Protein AF-A0A0X3VR60-F1 (afdb_monomer_lite)

pLDDT: mean 88.47, std 14.38, range [36.41, 97.81]

Structure (mmCIF, N/CA/C/O backbone):
data_AF-A0A0X3VR60-F1
#
_entry.id   AF-A0A0X3VR60-F1
#
loop_
_atom_site.group_PDB
_atom_site.id
_atom_site.type_symbol
_atom_site.label_atom_id
_atom_site.label_alt_id
_atom_site.label_comp_id
_atom_site.label_asym_id
_atom_site.label_entity_id
_atom_site.label_seq_id
_atom_site.pdbx_PDB_ins_code
_atom_site.Cartn_x
_atom_site.Cartn_y
_atom_site.Cartn_z
_atom_site.occupancy
_atom_site.B_iso_or_equiv
_atom_site.auth_seq_id
_atom_site.auth_comp_id
_atom_site.auth_asym_id
_atom_site.auth_atom_id
_atom_site.pdbx_PDB_model_num
ATOM 1 N N . MET A 1 1 ? -3.369 -0.367 -30.766 1.00 36.41 1 MET A N 1
ATOM 2 C CA . MET A 1 1 ? -4.429 -0.061 -29.779 1.00 36.41 1 MET A CA 1
ATOM 3 C C . MET A 1 1 ? -4.403 -1.131 -28.698 1.00 36.41 1 MET A C 1
ATOM 5 O O . MET A 1 1 ? -4.996 -2.189 -28.862 1.00 36.41 1 MET A O 1
ATOM 9 N N . THR A 1 2 ? -3.626 -0.911 -27.643 1.00 45.38 2 THR A N 1
ATOM 10 C CA . THR A 1 2 ? -3.446 -1.881 -26.557 1.00 45.38 2 THR A CA 1
ATOM 11 C C . THR A 1 2 ? -4.707 -1.871 -25.699 1.00 45.38 2 THR A C 1
ATOM 13 O O . THR A 1 2 ? -5.037 -0.845 -25.107 1.00 45.38 2 THR A O 1
ATOM 16 N N . ARG A 1 3 ? -5.463 -2.976 -25.685 1.00 45.50 3 ARG A N 1
ATOM 17 C CA . ARG A 1 3 ? -6.620 -3.129 -24.794 1.00 45.50 3 ARG A CA 1
ATOM 18 C C . ARG A 1 3 ? -6.117 -2.981 -23.357 1.00 45.50 3 ARG A C 1
ATOM 20 O O . ARG A 1 3 ? -5.357 -3.828 -22.901 1.00 45.50 3 ARG A O 1
ATOM 27 N N . LYS A 1 4 ? -6.522 -1.912 -22.662 1.00 49.97 4 LYS A N 1
ATOM 28 C CA . LYS A 1 4 ? -6.392 -1.839 -21.202 1.00 49.97 4 LYS A CA 1
ATOM 29 C C . LYS A 1 4 ? -7.087 -3.082 -20.647 1.00 49.97 4 LYS A C 1
ATOM 31 O O . LYS A 1 4 ? -8.243 -3.333 -20.988 1.00 49.97 4 LYS A O 1
ATOM 36 N N . SER A 1 5 ? -6.364 -3.902 -19.892 1.00 55.78 5 SER A N 1
ATOM 37 C CA . SER A 1 5 ? -6.931 -5.085 -19.247 1.00 55.78 5 SER A CA 1
ATOM 38 C C . SER A 1 5 ? -8.104 -4.653 -18.357 1.00 55.78 5 SER A C 1
ATOM 40 O O . SER A 1 5 ? -8.097 -3.555 -17.800 1.00 55.78 5 SER A O 1
ATOM 42 N N . ALA A 1 6 ? -9.140 -5.487 -18.228 1.00 49.53 6 ALA A N 1
ATOM 43 C CA . ALA A 1 6 ? -10.310 -5.169 -17.403 1.00 49.53 6 ALA A CA 1
ATOM 44 C C . ALA A 1 6 ? -9.923 -4.812 -15.948 1.00 49.53 6 ALA A C 1
ATOM 46 O O . ALA A 1 6 ? -10.569 -3.974 -15.329 1.00 49.53 6 ALA A O 1
ATOM 47 N N . ALA A 1 7 ? -8.805 -5.351 -15.446 1.00 44.44 7 ALA A N 1
ATOM 48 C CA . ALA A 1 7 ? -8.210 -4.985 -14.161 1.00 44.44 7 ALA A CA 1
ATOM 49 C C . ALA A 1 7 ? -7.749 -3.512 -14.100 1.00 44.44 7 ALA A C 1
ATOM 51 O O . ALA A 1 7 ? -8.021 -2.821 -13.122 1.00 44.44 7 ALA A O 1
ATOM 52 N N . ALA A 1 8 ? -7.127 -2.985 -15.160 1.00 48.94 8 ALA A N 1
ATOM 53 C CA . ALA A 1 8 ? -6.729 -1.576 -15.228 1.00 48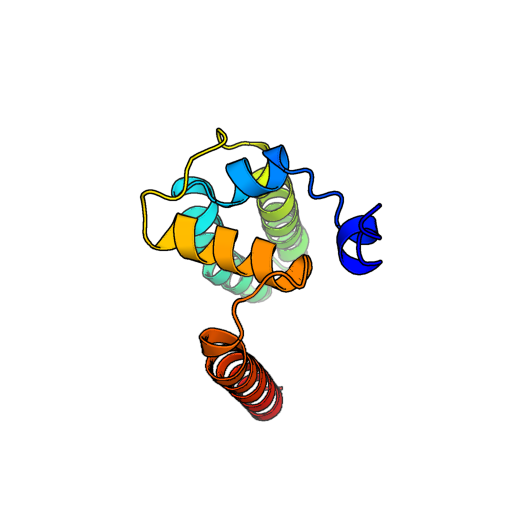.94 8 ALA A CA 1
ATOM 54 C C . ALA A 1 8 ? -7.941 -0.627 -15.297 1.00 48.94 8 ALA A C 1
ATOM 56 O O . ALA A 1 8 ? -7.882 0.497 -14.799 1.00 48.94 8 ALA A O 1
ATOM 57 N N . ALA A 1 9 ? -9.050 -1.083 -15.892 1.00 48.59 9 ALA A N 1
ATOM 58 C CA . ALA A 1 9 ? -10.293 -0.316 -15.972 1.00 48.59 9 ALA A CA 1
ATOM 59 C C . ALA A 1 9 ? -11.032 -0.229 -14.623 1.00 48.59 9 ALA A C 1
ATOM 61 O O . ALA A 1 9 ? -11.639 0.799 -14.339 1.00 48.59 9 ALA A O 1
ATOM 62 N N . VAL A 1 10 ? -10.943 -1.262 -13.777 1.00 47.16 10 VAL A N 1
ATOM 63 C CA . VAL A 1 10 ? -11.574 -1.278 -12.442 1.00 47.16 10 VAL A CA 1
ATOM 64 C C . VAL A 1 10 ? -10.784 -0.451 -11.412 1.00 47.16 10 VAL A C 1
ATOM 66 O O . VAL A 1 10 ? -11.381 0.093 -10.488 1.00 47.16 10 VAL A O 1
ATOM 69 N N . HIS A 1 11 ? -9.466 -0.284 -11.585 1.00 52.06 11 HIS A N 1
ATOM 70 C CA . HIS A 1 11 ? -8.604 0.404 -10.609 1.00 52.06 11 HIS A CA 1
ATOM 71 C C . HIS A 1 11 ? -8.280 1.875 -10.906 1.00 52.06 11 HIS A C 1
ATOM 73 O O . HIS A 1 11 ? -7.611 2.510 -10.093 1.00 52.06 11 HIS A O 1
ATOM 79 N N . GLY A 1 12 ? -8.719 2.442 -12.036 1.00 55.03 12 GLY A N 1
ATOM 80 C CA . GLY A 1 12 ? -8.552 3.879 -12.313 1.00 55.03 12 GLY A CA 1
ATOM 81 C C . GLY A 1 12 ? -7.099 4.384 -12.301 1.00 55.03 12 GLY A C 1
ATOM 82 O O . GLY A 1 12 ? -6.872 5.588 -12.188 1.00 55.03 12 GLY A O 1
ATOM 83 N N . MET A 1 13 ? -6.104 3.497 -12.403 1.00 69.50 13 MET A N 1
ATOM 84 C CA . MET A 1 13 ? -4.699 3.891 -12.349 1.00 69.50 13 MET A CA 1
ATOM 85 C C . MET A 1 13 ? -4.270 4.478 -13.691 1.00 69.50 13 MET A C 1
ATOM 87 O O . MET A 1 13 ? -3.995 3.765 -14.657 1.00 69.50 13 MET A O 1
ATOM 91 N N . SER A 1 14 ? -4.232 5.806 -13.747 1.00 81.06 14 SER A N 1
ATOM 92 C CA . SER A 1 14 ? -3.518 6.529 -14.796 1.00 81.06 14 SER A CA 1
ATOM 93 C C . SER A 1 14 ? -2.004 6.331 -14.649 1.00 81.06 14 SER A C 1
ATOM 95 O O . SER A 1 14 ? -1.526 5.956 -13.576 1.00 81.06 14 SER A O 1
ATOM 97 N N . ASP A 1 15 ? -1.235 6.640 -15.696 1.00 82.44 15 ASP A N 1
ATOM 98 C CA . ASP A 1 15 ? 0.231 6.638 -15.606 1.00 82.44 15 ASP A CA 1
ATOM 99 C C . ASP A 1 15 ? 0.717 7.561 -14.481 1.00 82.44 15 ASP A C 1
ATOM 101 O O . ASP A 1 15 ? 1.648 7.228 -13.755 1.00 82.44 15 ASP A O 1
ATOM 105 N N . GLU A 1 16 ? 0.047 8.695 -14.262 1.00 86.69 16 GLU A N 1
ATOM 106 C CA . GLU A 1 16 ? 0.370 9.594 -13.155 1.00 86.69 16 GLU A CA 1
ATOM 107 C C . GLU A 1 16 ? 0.077 8.955 -11.789 1.00 86.69 16 GLU A C 1
ATOM 109 O O . GLU A 1 16 ? 0.883 9.074 -10.867 1.00 86.69 16 GLU A O 1
ATOM 114 N N . THR A 1 17 ? -1.033 8.224 -11.659 1.00 87.94 17 THR A N 1
ATOM 115 C CA . THR A 1 17 ? -1.378 7.492 -10.431 1.00 87.94 17 THR A CA 1
ATOM 116 C C . THR A 1 17 ? -0.308 6.452 -10.100 1.00 87.94 17 THR A C 1
ATOM 118 O O . THR A 1 17 ? 0.134 6.388 -8.954 1.00 87.94 17 THR A O 1
ATOM 121 N N . TRP A 1 18 ? 0.184 5.703 -11.093 1.00 90.69 18 TRP A N 1
ATOM 122 C CA . TRP A 1 18 ? 1.306 4.771 -10.917 1.00 90.69 18 TRP A CA 1
ATOM 123 C C . TRP A 1 18 ? 2.576 5.475 -10.437 1.00 90.69 18 TRP A C 1
ATOM 125 O O . TRP A 1 18 ? 3.224 5.021 -9.491 1.00 90.69 18 TRP A O 1
ATOM 135 N N . LYS A 1 19 ? 2.896 6.639 -11.013 1.00 93.00 19 LYS A N 1
ATOM 136 C CA . LYS A 1 19 ? 4.047 7.444 -10.579 1.00 93.00 19 LYS A CA 1
ATOM 137 C C . LYS A 1 19 ? 3.932 7.909 -9.129 1.00 93.00 19 LYS A C 1
ATOM 139 O O . LYS A 1 19 ? 4.940 7.959 -8.426 1.00 93.00 19 LYS A O 1
ATOM 144 N N . ARG A 1 20 ? 2.731 8.281 -8.677 1.00 92.56 20 ARG A N 1
ATOM 145 C CA . ARG A 1 20 ? 2.475 8.690 -7.283 1.00 92.56 20 ARG A CA 1
ATOM 146 C C . ARG A 1 20 ? 2.524 7.493 -6.339 1.00 92.56 20 ARG A C 1
ATOM 148 O O . ARG A 1 20 ? 3.125 7.581 -5.271 1.00 92.56 20 ARG A O 1
ATOM 155 N N . HIS A 1 21 ? 1.979 6.362 -6.776 1.00 92.38 21 HIS A N 1
ATOM 156 C CA . HIS A 1 21 ? 2.029 5.087 -6.068 1.00 92.38 21 HIS A CA 1
ATOM 157 C C . HIS A 1 21 ? 3.466 4.594 -5.836 1.00 92.38 21 HIS A C 1
ATOM 159 O O . HIS A 1 21 ? 3.773 4.042 -4.778 1.00 92.38 21 HIS A O 1
ATOM 165 N N . ALA A 1 22 ? 4.361 4.849 -6.795 1.00 94.75 22 ALA A N 1
ATOM 166 C CA . ALA A 1 22 ? 5.780 4.510 -6.723 1.00 94.75 22 ALA A CA 1
ATOM 167 C C . ALA A 1 22 ? 6.599 5.411 -5.778 1.00 94.75 22 ALA A C 1
ATOM 169 O O . ALA A 1 22 ? 7.783 5.149 -5.554 1.00 94.75 22 ALA A O 1
ATOM 170 N N . ASN A 1 23 ? 6.008 6.475 -5.222 1.00 95.31 23 ASN A N 1
ATOM 171 C CA . ASN A 1 23 ? 6.711 7.363 -4.304 1.00 95.31 23 ASN A CA 1
ATOM 172 C C . ASN A 1 23 ? 7.162 6.589 -3.046 1.00 95.31 23 ASN A C 1
ATOM 174 O O . ASN A 1 23 ? 6.323 5.953 -2.407 1.00 95.31 23 ASN A O 1
ATOM 178 N N . PRO A 1 24 ? 8.441 6.660 -2.624 1.00 93.56 24 PRO A N 1
ATOM 179 C CA . PRO A 1 24 ? 8.911 5.940 -1.439 1.00 93.56 24 PRO A CA 1
ATOM 180 C C . PRO A 1 24 ? 8.097 6.235 -0.175 1.00 93.56 24 PRO A C 1
ATOM 182 O O . PRO A 1 24 ? 7.831 5.327 0.607 1.00 93.56 24 PRO A O 1
ATOM 185 N N . TRP A 1 25 ? 7.639 7.478 0.007 1.00 94.19 25 TRP A N 1
ATOM 186 C CA . TRP A 1 25 ? 6.765 7.826 1.127 1.00 94.19 25 TRP A CA 1
ATOM 187 C C . TRP A 1 25 ? 5.389 7.174 1.017 1.00 94.19 25 TRP A C 1
ATOM 189 O O . TRP A 1 25 ? 4.876 6.702 2.031 1.00 94.19 25 TRP A O 1
ATOM 199 N N . SER A 1 26 ? 4.821 7.078 -0.191 1.00 94.81 26 SER A N 1
ATOM 200 C CA . SER A 1 26 ? 3.595 6.302 -0.428 1.00 94.81 26 SER A CA 1
ATOM 201 C C . SER A 1 26 ? 3.800 4.851 -0.007 1.00 94.81 26 SER A C 1
ATOM 203 O O . SER A 1 26 ? 3.022 4.318 0.779 1.00 94.81 26 SER A O 1
ATOM 205 N N . VAL A 1 27 ? 4.881 4.222 -0.468 1.00 94.31 27 VAL A N 1
ATOM 206 C CA . VAL A 1 27 ? 5.195 2.820 -0.162 1.00 94.31 27 VAL A CA 1
ATOM 207 C C . VAL A 1 27 ? 5.325 2.593 1.348 1.00 94.31 27 VAL A C 1
ATOM 209 O O . VAL A 1 27 ? 4.614 1.760 1.909 1.00 94.31 27 VAL A O 1
ATOM 212 N N . TRP A 1 28 ? 6.175 3.359 2.034 1.00 94.38 28 TRP A N 1
ATOM 213 C CA . TRP A 1 28 ? 6.430 3.152 3.464 1.00 94.38 28 TRP A CA 1
ATOM 214 C C . TRP A 1 28 ? 5.214 3.420 4.344 1.00 94.38 28 TRP A C 1
ATOM 216 O O . TRP A 1 28 ? 4.983 2.707 5.317 1.00 94.38 28 TRP A O 1
ATOM 226 N N . THR A 1 29 ? 4.396 4.409 3.996 1.00 96.06 29 THR A N 1
ATOM 227 C CA . THR A 1 29 ? 3.189 4.707 4.773 1.00 96.06 29 THR A CA 1
ATOM 228 C C . THR A 1 29 ? 2.031 3.749 4.483 1.00 96.06 29 THR A C 1
ATOM 230 O O . THR A 1 29 ? 1.137 3.626 5.320 1.00 96.06 29 THR A O 1
ATOM 233 N N . ARG A 1 30 ? 2.051 3.027 3.352 1.00 94.69 30 ARG A N 1
ATOM 234 C CA . ARG A 1 30 ? 1.194 1.849 3.126 1.00 94.69 30 ARG A CA 1
ATOM 235 C C . ARG A 1 30 ? 1.674 0.649 3.931 1.00 94.69 30 ARG A C 1
ATOM 237 O O . ARG A 1 30 ? 0.849 -0.017 4.543 1.00 94.69 30 ARG A O 1
ATOM 244 N N . PHE A 1 31 ? 2.985 0.414 4.013 1.00 95.00 31 PHE A N 1
ATOM 245 C CA . PHE A 1 31 ? 3.523 -0.613 4.912 1.00 95.00 31 PHE A CA 1
ATOM 246 C C . PHE A 1 31 ? 3.167 -0.332 6.372 1.00 95.00 31 PHE A C 1
ATOM 248 O O . PHE A 1 31 ? 2.726 -1.239 7.067 1.00 95.00 31 PHE A O 1
ATOM 255 N N . ALA A 1 32 ? 3.261 0.923 6.819 1.00 96.62 32 ALA A N 1
ATOM 256 C CA . ALA A 1 32 ? 2.833 1.327 8.159 1.00 96.62 32 ALA A CA 1
ATOM 257 C C . ALA A 1 32 ? 1.320 1.148 8.400 1.00 96.62 32 ALA A C 1
ATOM 259 O O . ALA A 1 32 ? 0.893 1.017 9.546 1.00 96.62 32 ALA A O 1
ATOM 260 N N . ALA A 1 33 ? 0.504 1.103 7.341 1.00 97.12 33 ALA A N 1
ATOM 261 C CA . ALA A 1 33 ? -0.927 0.849 7.461 1.00 97.12 33 ALA A CA 1
ATOM 262 C C . ALA A 1 33 ? -1.241 -0.601 7.873 1.00 97.12 33 ALA A C 1
ATOM 264 O O . ALA A 1 33 ? -2.311 -0.833 8.426 1.00 97.12 33 ALA A O 1
ATOM 265 N N . ILE A 1 34 ? -0.323 -1.554 7.657 1.00 95.81 34 ILE A N 1
ATOM 266 C CA . ILE A 1 34 ? -0.486 -2.958 8.071 1.00 95.81 34 ILE A CA 1
ATOM 267 C C . ILE A 1 34 ? -0.571 -3.070 9.604 1.00 95.81 34 IL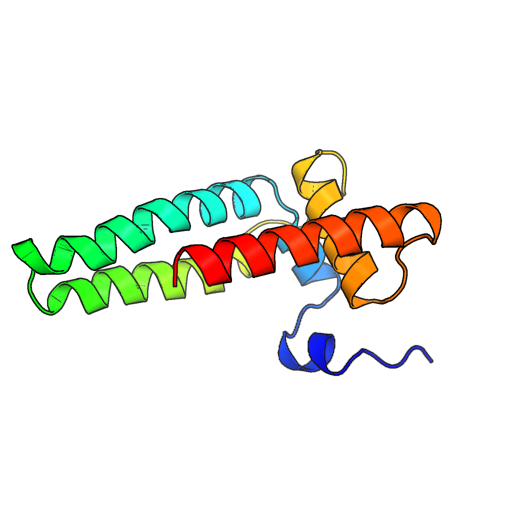E A C 1
ATOM 269 O O . ILE A 1 34 ? -1.637 -3.441 10.099 1.00 95.81 34 ILE A O 1
ATOM 273 N N . PRO A 1 35 ? 0.454 -2.670 10.390 1.00 97.00 35 PRO A N 1
ATOM 274 C CA . PRO A 1 35 ? 0.344 -2.705 11.846 1.00 97.00 35 PRO A CA 1
ATOM 275 C C . PRO A 1 35 ? -0.742 -1.750 12.363 1.00 97.00 35 PRO A C 1
ATOM 277 O O . PRO A 1 35 ? -1.373 -2.034 13.376 1.00 97.00 35 PRO A O 1
ATOM 280 N N . ALA A 1 36 ? -1.024 -0.639 11.669 1.00 97.38 36 ALA A N 1
ATOM 281 C CA . ALA A 1 36 ? -2.136 0.238 12.041 1.00 97.38 36 ALA A CA 1
ATOM 282 C C . ALA A 1 36 ? -3.504 -0.456 11.905 1.00 97.38 36 ALA A C 1
ATOM 284 O O . ALA A 1 36 ? -4.370 -0.264 12.757 1.00 97.38 36 ALA A O 1
ATOM 285 N N . PHE A 1 37 ? -3.698 -1.276 10.868 1.00 97.38 37 PHE A N 1
ATOM 286 C CA . PHE A 1 37 ? -4.906 -2.079 10.687 1.00 97.38 37 PHE A CA 1
ATOM 287 C C . PHE A 1 37 ? -5.042 -3.130 11.791 1.00 97.38 37 PHE A C 1
ATOM 289 O O . PHE A 1 37 ? -6.102 -3.232 12.406 1.00 97.38 37 PHE A O 1
ATOM 296 N N . GLU A 1 38 ? -3.967 -3.861 12.092 1.00 96.31 38 GLU A N 1
ATOM 297 C CA . GLU A 1 38 ? -3.942 -4.849 13.179 1.00 96.31 38 GLU A CA 1
ATOM 298 C C . GLU A 1 38 ? -4.295 -4.211 14.530 1.00 96.31 38 GLU A C 1
ATOM 300 O O . GLU A 1 38 ? -5.168 -4.707 15.248 1.00 96.31 38 GLU A O 1
ATOM 305 N N . LEU A 1 39 ? -3.691 -3.060 14.843 1.00 97.31 39 LEU A N 1
ATOM 306 C CA . LEU A 1 39 ? -4.007 -2.285 16.043 1.00 97.31 39 LEU A CA 1
ATOM 307 C C . LEU A 1 39 ? -5.460 -1.803 16.050 1.00 97.31 39 LEU A C 1
ATOM 309 O O . LEU A 1 39 ? -6.114 -1.862 17.091 1.00 97.31 39 LEU A O 1
ATOM 313 N N . ALA A 1 40 ? -5.990 -1.356 14.910 1.00 96.56 40 ALA A N 1
ATOM 314 C CA . ALA A 1 40 ? -7.384 -0.941 14.801 1.00 96.56 40 ALA A CA 1
ATOM 315 C C . ALA A 1 40 ? -8.339 -2.111 15.083 1.00 96.56 40 ALA A C 1
ATOM 317 O O . ALA A 1 40 ? -9.280 -1.935 15.858 1.00 96.56 40 ALA A O 1
ATOM 318 N N . VAL A 1 41 ? -8.074 -3.310 14.555 1.00 96.38 41 VAL A N 1
ATOM 319 C CA . VAL A 1 41 ? -8.862 -4.516 14.867 1.00 96.38 41 VAL A CA 1
ATOM 320 C C . VAL A 1 41 ? -8.750 -4.878 16.351 1.00 96.38 41 VAL A C 1
ATOM 322 O O . VAL A 1 41 ? -9.774 -5.047 17.018 1.00 96.38 41 VAL A O 1
ATOM 325 N N . TRP A 1 42 ? -7.533 -4.947 16.898 1.00 97.06 42 TRP A N 1
ATOM 326 C CA . TRP A 1 42 ? -7.314 -5.300 18.306 1.00 97.06 42 TRP A CA 1
ATOM 327 C C . TRP A 1 42 ? -7.973 -4.285 19.250 1.00 97.06 42 TRP A C 1
ATOM 329 O O . TRP A 1 42 ? -8.585 -4.659 20.255 1.00 97.06 42 TRP A O 1
ATOM 339 N N . SER A 1 43 ? -7.986 -3.001 18.882 1.00 96.94 43 SER A N 1
ATOM 340 C CA . SER A 1 43 ? -8.585 -1.943 19.700 1.00 96.94 43 SER A CA 1
ATOM 341 C C . SER A 1 43 ? -10.062 -2.162 20.043 1.00 96.94 43 SER A C 1
ATOM 343 O O . SER A 1 43 ? -10.557 -1.557 20.994 1.00 96.94 43 SER A O 1
ATOM 345 N N . ARG A 1 44 ? -10.754 -3.089 19.361 1.00 96.88 44 ARG A N 1
ATOM 346 C CA . ARG A 1 44 ? -12.098 -3.567 19.719 1.00 96.88 44 ARG A CA 1
ATOM 347 C C . ARG A 1 44 ? -12.229 -3.994 21.185 1.00 96.88 44 ARG A C 1
ATOM 349 O O . ARG A 1 44 ? -13.328 -3.876 21.737 1.00 96.88 44 ARG A O 1
ATOM 356 N N . GLN A 1 45 ? -11.155 -4.489 21.804 1.00 96.62 45 GLN A N 1
ATOM 357 C CA . GLN A 1 45 ? -11.157 -4.905 23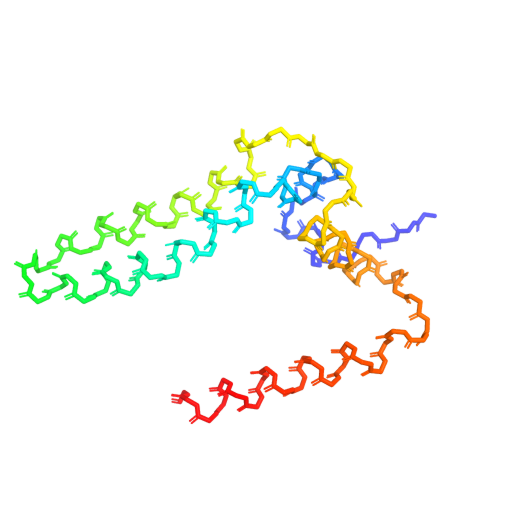.212 1.00 96.62 45 GLN A CA 1
ATOM 358 C C . GLN A 1 45 ? -11.246 -3.722 24.186 1.00 96.62 45 GLN A C 1
ATOM 360 O O . GLN A 1 45 ? -11.845 -3.862 25.248 1.00 96.62 45 GLN A O 1
ATOM 365 N N . TRP A 1 46 ? -10.706 -2.556 23.818 1.00 96.06 46 TRP A N 1
ATOM 366 C CA . TRP A 1 46 ? -10.695 -1.357 24.666 1.00 96.06 46 TRP A CA 1
ATOM 367 C C . TRP A 1 46 ? -11.783 -0.351 24.279 1.00 96.06 46 TRP A C 1
ATOM 369 O O . TRP A 1 46 ? -12.404 0.260 25.142 1.00 96.06 46 TRP A O 1
ATOM 379 N N . LEU A 1 47 ? -12.021 -0.183 22.976 1.00 94.50 47 LEU A N 1
ATOM 380 C CA . LEU A 1 47 ? -12.864 0.872 22.406 1.00 94.50 47 LEU A CA 1
ATOM 381 C C . LEU A 1 47 ? -14.263 0.389 22.001 1.00 94.50 47 LEU A C 1
ATOM 383 O O . LEU A 1 47 ? -15.114 1.191 21.610 1.00 94.50 47 LEU A O 1
ATOM 387 N N . GLY A 1 48 ? -14.531 -0.917 22.052 1.00 95.56 48 GLY A N 1
ATOM 388 C CA . GLY A 1 48 ? -15.785 -1.455 21.536 1.00 95.56 48 GLY A CA 1
ATOM 389 C C . GLY A 1 48 ? -15.948 -1.162 20.040 1.00 95.56 48 GLY A C 1
ATOM 390 O O . GLY A 1 48 ? -14.987 -1.218 19.277 1.00 95.56 48 GLY A O 1
ATOM 391 N N . TRP A 1 49 ? -17.164 -0.825 19.608 1.00 96.81 49 TRP A N 1
ATOM 392 C CA . TRP A 1 49 ? -17.465 -0.538 18.199 1.00 96.81 49 TRP A CA 1
ATOM 393 C C . TRP A 1 49 ? -16.770 0.709 17.634 1.00 96.81 49 TRP A C 1
ATOM 395 O O . TRP A 1 49 ? -16.689 0.847 16.415 1.00 96.81 49 TRP A O 1
ATOM 405 N N . TRP A 1 50 ? -16.197 1.578 18.474 1.00 96.25 50 TRP A N 1
ATOM 406 C CA . TRP A 1 50 ? -15.386 2.704 18.000 1.00 96.25 50 TRP A CA 1
ATOM 407 C C . TRP A 1 50 ? -14.130 2.264 17.236 1.00 96.25 50 TRP A C 1
ATOM 409 O O . TRP A 1 50 ? -13.597 3.047 16.451 1.00 96.25 50 TRP A O 1
ATOM 419 N N . CYS A 1 51 ? -13.704 1.002 17.362 1.00 96.56 51 CYS A N 1
ATOM 420 C CA . CYS A 1 51 ? -12.655 0.435 16.513 1.00 96.56 51 CYS A CA 1
ATOM 421 C C . CYS A 1 51 ? -12.993 0.526 15.011 1.00 96.56 51 CYS A C 1
ATOM 423 O O . CYS A 1 51 ? -12.090 0.634 14.186 1.00 96.56 51 CYS A O 1
ATOM 425 N N . LEU A 1 52 ? -14.283 0.554 14.641 1.00 97.25 52 LEU A N 1
ATOM 426 C CA . LEU A 1 52 ? -14.715 0.742 13.253 1.00 97.25 52 LEU A CA 1
ATOM 427 C C . LEU A 1 52 ? -14.300 2.111 12.703 1.00 97.25 52 LEU A C 1
ATOM 429 O O . LEU A 1 52 ? -13.972 2.211 11.525 1.00 97.25 52 LEU A O 1
ATOM 433 N N . ALA A 1 53 ? -14.262 3.151 13.541 1.00 97.44 53 ALA A N 1
ATOM 434 C CA . ALA A 1 53 ? -13.768 4.464 13.133 1.00 97.44 53 ALA A CA 1
ATOM 435 C C . ALA A 1 53 ? -12.255 4.430 12.863 1.00 97.44 53 ALA A C 1
ATOM 437 O O . ALA A 1 53 ? -11.796 5.002 11.876 1.00 97.44 53 ALA A O 1
ATOM 438 N N . ALA A 1 54 ? -11.487 3.706 13.686 1.00 96.31 54 ALA A N 1
ATOM 439 C CA . ALA A 1 54 ? -10.058 3.494 13.450 1.00 96.31 54 ALA A CA 1
ATOM 440 C C . ALA A 1 54 ? -9.809 2.695 12.157 1.00 96.31 54 ALA A C 1
ATOM 442 O O . ALA A 1 54 ? -8.961 3.074 11.351 1.00 96.31 54 ALA A O 1
ATOM 443 N N . LEU A 1 55 ? -10.598 1.645 11.908 1.00 97.50 55 LEU A N 1
ATOM 444 C CA . LEU A 1 55 ? -10.538 0.877 10.660 1.00 97.50 55 LEU A CA 1
ATOM 445 C C . LEU A 1 55 ? -10.876 1.743 9.445 1.00 97.50 55 LEU A C 1
ATOM 447 O O . LEU A 1 55 ? -10.157 1.710 8.446 1.00 97.50 55 LEU A O 1
ATOM 451 N N . LEU A 1 56 ? -11.928 2.559 9.541 1.00 97.81 56 LEU A N 1
ATOM 452 C CA . LEU A 1 56 ? -12.298 3.496 8.486 1.00 97.81 56 LEU A CA 1
ATOM 453 C C . LEU A 1 56 ? -11.165 4.489 8.206 1.00 97.81 56 LEU A C 1
ATOM 455 O O . LEU A 1 56 ? -10.873 4.753 7.044 1.00 97.81 56 LEU A O 1
ATOM 459 N N . ALA A 1 57 ? -10.487 4.993 9.240 1.00 97.62 57 ALA A N 1
ATOM 460 C CA . ALA A 1 57 ? -9.343 5.884 9.070 1.00 97.62 57 ALA A CA 1
ATOM 461 C C . ALA A 1 57 ? -8.197 5.212 8.294 1.00 97.62 57 ALA A C 1
ATOM 463 O O . ALA A 1 57 ? -7.620 5.839 7.406 1.00 97.62 57 ALA A O 1
ATOM 464 N N . VAL A 1 58 ? -7.907 3.932 8.560 1.00 97.75 58 VAL A N 1
ATOM 465 C CA . VAL A 1 58 ? -6.904 3.164 7.799 1.00 97.75 58 VAL A CA 1
ATOM 466 C C . VAL A 1 58 ? -7.328 2.989 6.338 1.00 97.75 58 VAL A C 1
ATOM 468 O O . VAL A 1 58 ? -6.522 3.219 5.436 1.00 97.75 58 VAL A O 1
ATOM 471 N N . VAL A 1 59 ? -8.592 2.640 6.080 1.00 96.81 59 VAL A N 1
ATOM 472 C CA . VAL A 1 59 ? -9.120 2.491 4.710 1.00 96.81 59 VAL A CA 1
ATOM 473 C C . VAL A 1 59 ? -9.052 3.815 3.944 1.00 96.81 59 VAL A C 1
ATOM 475 O O . VAL A 1 59 ? -8.560 3.855 2.814 1.00 96.81 59 VAL A O 1
ATOM 478 N N . VAL A 1 60 ? -9.488 4.912 4.568 1.00 97.06 60 VAL A N 1
ATOM 479 C CA . VAL A 1 60 ? -9.411 6.262 3.991 1.00 97.06 60 VAL A CA 1
ATOM 480 C C . VAL A 1 60 ? -7.957 6.653 3.734 1.00 97.06 60 VAL A C 1
ATOM 482 O O . VAL A 1 60 ? -7.657 7.187 2.667 1.00 97.06 60 VAL A O 1
ATOM 485 N N . TRP A 1 61 ? -7.042 6.346 4.658 1.00 97.12 61 TRP A N 1
ATOM 486 C CA . TRP A 1 61 ? -5.615 6.588 4.464 1.00 97.12 61 TRP A CA 1
ATOM 487 C C . TRP A 1 61 ? -5.082 5.845 3.243 1.00 97.12 61 TRP A C 1
ATOM 489 O O . TRP A 1 61 ? -4.467 6.476 2.390 1.00 97.12 61 TRP A O 1
ATOM 499 N N . LEU A 1 62 ? -5.346 4.542 3.114 1.00 94.56 62 LEU A N 1
ATOM 500 C CA . LEU A 1 62 ? -4.892 3.738 1.975 1.00 94.56 62 LEU A CA 1
ATOM 501 C C . LEU A 1 62 ? -5.416 4.277 0.637 1.00 94.56 62 LEU A C 1
ATOM 503 O O . LEU A 1 62 ? -4.667 4.313 -0.341 1.00 94.56 62 LEU A O 1
ATOM 507 N N . TRP A 1 63 ? -6.665 4.752 0.605 1.00 92.69 63 TRP A N 1
ATOM 508 C CA . TRP A 1 63 ? -7.236 5.394 -0.579 1.00 92.69 63 TRP A CA 1
ATOM 509 C C . TRP A 1 63 ? -6.577 6.747 -0.888 1.00 92.69 63 TRP A C 1
ATOM 511 O O . TRP A 1 63 ? -6.187 7.003 -2.027 1.00 92.69 63 TRP A O 1
ATOM 521 N N . LEU A 1 64 ? -6.392 7.612 0.112 1.00 93.19 64 LEU A N 1
ATOM 522 C CA . LEU A 1 64 ? -5.727 8.909 -0.062 1.00 93.19 64 LEU A CA 1
ATOM 523 C C . LEU A 1 64 ? -4.258 8.755 -0.465 1.00 93.19 64 LEU A C 1
ATOM 525 O O . LEU A 1 64 ? -3.738 9.533 -1.266 1.00 93.19 64 LEU A O 1
ATOM 529 N N . ASN A 1 65 ? -3.590 7.736 0.066 1.00 94.12 65 ASN A N 1
ATOM 530 C CA . ASN A 1 65 ? -2.163 7.514 -0.082 1.00 94.12 65 ASN A CA 1
ATOM 531 C C . ASN A 1 65 ? -1.719 7.514 -1.548 1.00 94.12 65 ASN A C 1
ATOM 533 O O . ASN A 1 65 ? -0.756 8.186 -1.898 1.00 94.12 65 ASN A O 1
ATOM 537 N N . VAL A 1 66 ? -2.450 6.834 -2.431 1.00 85.50 66 VAL A N 1
ATOM 538 C CA . VAL A 1 66 ? -2.068 6.731 -3.851 1.00 85.50 66 VAL A CA 1
ATOM 539 C C . VAL A 1 66 ? -2.260 8.038 -4.638 1.00 85.50 66 VAL A C 1
ATOM 541 O O . VAL A 1 66 ? -1.777 8.151 -5.762 1.00 85.50 66 VAL A O 1
ATOM 544 N N . HIS A 1 67 ? -2.910 9.044 -4.041 1.00 87.69 67 HIS A N 1
ATOM 545 C CA . HIS A 1 67 ? -3.205 10.340 -4.659 1.00 87.69 67 HIS A CA 1
ATOM 546 C C . HIS A 1 67 ? -2.369 11.497 -4.079 1.00 87.69 67 HIS A C 1
ATOM 548 O O . HIS A 1 67 ? -2.035 12.436 -4.804 1.00 87.69 67 HIS A O 1
ATOM 554 N N . LEU A 1 68 ? -2.012 11.444 -2.789 1.00 91.50 68 LEU A N 1
ATOM 555 C CA . LEU A 1 68 ? -1.412 12.577 -2.067 1.00 91.50 68 LEU A CA 1
ATOM 556 C C . LEU A 1 68 ? 0.059 12.855 -2.410 1.00 91.50 68 LEU A C 1
ATOM 558 O O . LEU A 1 68 ? 0.502 14.002 -2.335 1.00 91.50 68 LEU A O 1
ATOM 562 N N . PHE A 1 69 ? 0.840 11.836 -2.773 1.00 93.62 69 PHE A N 1
ATOM 563 C CA . PHE A 1 69 ? 2.278 12.014 -3.001 1.00 93.62 69 PHE A CA 1
ATOM 564 C C . PHE A 1 69 ? 2.590 12.515 -4.409 1.00 93.62 69 PHE A C 1
ATOM 566 O O . PHE A 1 69 ? 1.798 12.362 -5.338 1.00 93.62 69 PHE A O 1
ATOM 573 N N . LYS A 1 70 ? 3.770 13.126 -4.572 1.00 93.38 70 LYS A N 1
ATOM 574 C CA . LYS A 1 70 ? 4.262 13.581 -5.878 1.00 93.38 70 LYS A CA 1
ATOM 575 C C . LYS A 1 70 ? 4.646 12.386 -6.760 1.00 93.38 70 LYS A C 1
ATOM 577 O O . LYS A 1 70 ? 5.187 11.413 -6.224 1.00 93.38 70 LYS A O 1
ATOM 582 N N . PRO A 1 71 ? 4.430 12.470 -8.083 1.00 93.69 71 PRO A N 1
ATOM 583 C CA . PRO A 1 71 ? 4.896 11.454 -9.018 1.00 93.69 71 PRO A CA 1
ATOM 584 C C . PRO A 1 71 ? 6.428 11.365 -9.009 1.00 93.69 71 PRO A C 1
ATOM 586 O O . PRO A 1 71 ? 7.104 12.389 -8.896 1.00 93.69 71 PRO A O 1
ATOM 589 N N . VAL A 1 72 ? 6.972 10.151 -9.126 1.00 93.88 72 VAL A N 1
ATOM 590 C CA . VAL A 1 72 ? 8.423 9.906 -9.147 1.00 93.88 72 VAL A CA 1
ATOM 591 C C . VAL A 1 72 ? 8.841 8.975 -10.282 1.00 93.88 72 VAL A C 1
ATOM 593 O O . VAL A 1 72 ? 8.058 8.161 -10.773 1.00 93.88 72 VAL A O 1
ATOM 596 N N . GLU A 1 73 ? 10.113 9.071 -10.655 1.00 93.50 73 GLU A N 1
ATOM 597 C CA . GLU A 1 73 ? 10.790 8.135 -11.554 1.00 93.50 73 GLU A CA 1
ATOM 598 C C . GLU A 1 73 ? 11.389 6.945 -10.762 1.00 93.50 73 GLU A C 1
ATOM 600 O O . GLU A 1 73 ? 11.646 7.076 -9.558 1.00 93.50 73 GLU A O 1
ATOM 605 N N . PRO A 1 74 ? 11.629 5.776 -11.391 1.00 91.12 74 PRO A N 1
ATOM 606 C CA . PRO A 1 74 ? 12.026 4.535 -10.712 1.00 91.12 74 PRO A CA 1
ATOM 607 C C . PRO A 1 74 ? 13.516 4.496 -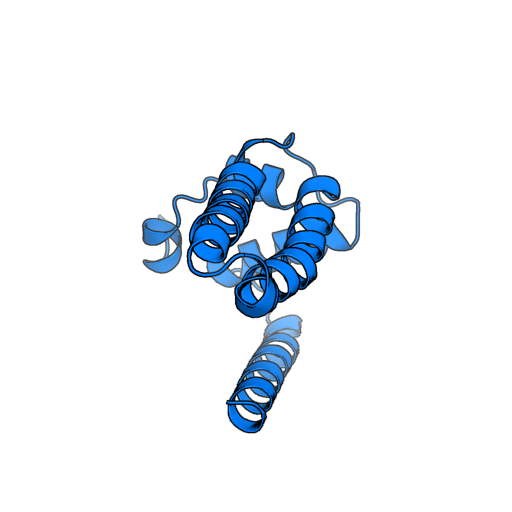10.312 1.00 91.12 74 PRO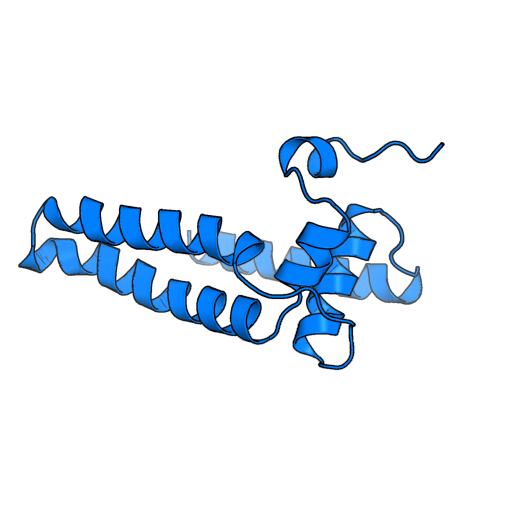 A C 1
ATOM 609 O O . PRO A 1 74 ? 14.299 3.639 -10.738 1.00 91.12 74 PRO A O 1
ATOM 612 N N . THR A 1 75 ? 13.936 5.435 -9.465 1.00 93.38 75 THR A N 1
ATOM 613 C CA . THR A 1 75 ? 15.327 5.545 -8.995 1.00 93.38 75 THR A CA 1
ATOM 614 C C . THR A 1 75 ? 15.616 4.666 -7.778 1.00 93.38 75 THR A C 1
ATOM 616 O O . THR A 1 75 ? 16.706 4.110 -7.675 1.00 93.38 75 THR A O 1
ATOM 619 N N . SER A 1 76 ? 14.638 4.490 -6.883 1.00 92.50 76 SER A N 1
ATOM 620 C CA . SER A 1 76 ? 14.747 3.618 -5.705 1.00 92.50 76 SER A CA 1
ATOM 621 C C . SER A 1 76 ? 14.290 2.188 -5.999 1.00 92.50 76 SER A C 1
ATOM 623 O O . SER A 1 76 ? 13.490 1.956 -6.906 1.00 92.50 76 SER A O 1
ATOM 625 N N . TRP A 1 77 ? 14.753 1.221 -5.200 1.00 92.69 77 TRP A N 1
ATOM 626 C CA . TRP A 1 77 ? 14.308 -0.174 -5.307 1.00 92.69 77 TRP A CA 1
ATOM 627 C C . TRP A 1 77 ? 12.785 -0.303 -5.135 1.00 92.69 77 TRP A C 1
ATOM 629 O O . TRP A 1 77 ? 12.144 -1.018 -5.898 1.00 92.69 77 TRP A O 1
ATOM 639 N N . ALA A 1 78 ? 12.205 0.446 -4.190 1.00 91.31 78 ALA A N 1
ATOM 640 C CA . ALA A 1 78 ? 10.774 0.430 -3.909 1.00 91.31 78 ALA A CA 1
ATOM 641 C C . ALA A 1 78 ? 9.975 0.949 -5.110 1.00 91.31 78 ALA A C 1
ATOM 643 O O . ALA A 1 78 ? 9.024 0.308 -5.549 1.00 91.31 78 ALA A O 1
ATOM 644 N N . ALA A 1 79 ? 10.417 2.065 -5.699 1.00 93.12 79 ALA A N 1
ATOM 645 C CA . ALA A 1 79 ? 9.803 2.602 -6.906 1.00 93.12 79 ALA A CA 1
ATOM 646 C C . ALA A 1 79 ? 9.914 1.611 -8.077 1.00 93.12 79 ALA A C 1
ATOM 648 O O . ALA A 1 79 ? 8.923 1.349 -8.748 1.00 93.12 79 ALA A O 1
ATOM 649 N N . ARG A 1 80 ? 11.087 0.996 -8.294 1.00 94.00 80 ARG A N 1
ATOM 650 C CA . ARG A 1 80 ? 11.272 -0.030 -9.338 1.00 94.00 80 ARG A CA 1
ATOM 651 C C . ARG A 1 80 ? 10.342 -1.230 -9.157 1.00 94.00 80 ARG A C 1
ATOM 653 O O . ARG A 1 80 ? 9.831 -1.724 -10.155 1.00 94.00 80 ARG A O 1
ATOM 660 N N . GLY A 1 81 ? 10.100 -1.660 -7.918 1.00 92.31 81 GLY A N 1
ATOM 661 C CA . GLY A 1 81 ? 9.126 -2.709 -7.607 1.00 92.31 81 GLY A CA 1
ATOM 662 C C . GLY A 1 81 ? 7.723 -2.352 -8.102 1.00 92.31 81 GLY A C 1
ATOM 663 O O . GLY A 1 81 ? 7.147 -3.099 -8.886 1.00 92.31 81 GLY A O 1
ATOM 664 N N . ILE A 1 82 ? 7.235 -1.158 -7.751 1.00 93.81 82 ILE A N 1
ATOM 665 C CA . ILE A 1 82 ? 5.913 -0.667 -8.174 1.00 93.81 82 ILE A CA 1
ATOM 666 C C . ILE A 1 82 ? 5.797 -0.524 -9.701 1.00 93.81 82 ILE A C 1
ATOM 668 O O . ILE A 1 82 ? 4.791 -0.905 -10.293 1.00 93.81 82 ILE A O 1
ATOM 672 N N . TYR A 1 83 ? 6.831 -0.020 -10.375 1.00 93.12 83 TYR A N 1
ATOM 673 C CA . TYR A 1 83 ? 6.837 0.012 -11.843 1.00 93.12 83 TYR A CA 1
ATOM 674 C C . TYR A 1 83 ? 6.870 -1.402 -12.455 1.00 93.12 83 TYR A C 1
ATOM 676 O O . TYR A 1 83 ? 6.299 -1.628 -13.519 1.00 93.12 83 TYR A O 1
ATOM 684 N N . GLY A 1 84 ? 7.498 -2.372 -11.785 1.00 92.50 84 GLY A N 1
ATOM 685 C CA . GLY A 1 84 ? 7.426 -3.786 -12.157 1.00 92.50 84 GLY A CA 1
ATOM 686 C C . GLY A 1 84 ? 6.005 -4.348 -12.061 1.00 92.50 84 GLY A C 1
ATOM 687 O O . GLY A 1 84 ? 5.570 -5.063 -12.966 1.00 92.50 84 GLY A O 1
ATOM 688 N N . GLU A 1 85 ? 5.255 -3.975 -11.021 1.00 91.62 85 GLU A N 1
ATOM 689 C CA . GLU A 1 85 ? 3.827 -4.302 -10.895 1.00 91.62 85 GLU A CA 1
ATOM 690 C C . GLU A 1 85 ? 3.012 -3.693 -12.046 1.00 91.62 85 GLU A C 1
ATOM 692 O O . GLU A 1 85 ? 2.207 -4.395 -12.661 1.00 91.62 85 GLU A O 1
ATOM 697 N N . GLN A 1 86 ? 3.277 -2.432 -12.413 1.00 91.25 86 GLN A N 1
ATOM 698 C CA . GLN A 1 86 ? 2.647 -1.795 -13.575 1.00 91.25 86 GLN A CA 1
ATOM 699 C C . GLN A 1 86 ? 2.917 -2.586 -14.863 1.00 91.25 86 GLN A C 1
ATOM 701 O O . GLN A 1 86 ? 1.989 -2.885 -15.615 1.00 91.25 86 GLN A O 1
ATOM 706 N N . LEU A 1 87 ? 4.172 -2.983 -15.106 1.00 91.62 87 LEU A N 1
ATOM 707 C CA . LEU A 1 87 ? 4.529 -3.818 -16.257 1.00 91.62 87 LEU A CA 1
ATOM 708 C C . LEU A 1 87 ? 3.804 -5.169 -16.235 1.00 91.62 87 LEU A C 1
ATOM 710 O O . LEU A 1 87 ? 3.446 -5.677 -17.301 1.00 91.62 87 LEU A O 1
ATOM 714 N N . HIS A 1 88 ? 3.580 -5.757 -15.057 1.00 90.06 88 HIS A N 1
ATOM 715 C CA . HIS A 1 88 ? 2.833 -7.008 -14.917 1.00 90.06 88 HIS A CA 1
ATOM 716 C C . HIS A 1 88 ? 1.368 -6.849 -15.304 1.00 90.06 88 HIS A C 1
ATOM 718 O O . HIS A 1 88 ? 0.885 -7.604 -16.152 1.00 90.06 88 HIS A O 1
ATOM 724 N N . VAL A 1 89 ? 0.696 -5.837 -14.755 1.00 88.69 89 VAL A N 1
ATOM 725 C CA . VAL A 1 89 ? -0.710 -5.524 -15.060 1.00 88.69 89 VAL A CA 1
ATOM 726 C C . VAL A 1 89 ? -0.907 -5.190 -16.542 1.00 88.69 89 VAL A C 1
ATOM 728 O O . VAL A 1 89 ? -1.911 -5.587 -17.145 1.00 88.69 89 VAL A O 1
ATOM 731 N N . ASP A 1 90 ? 0.071 -4.518 -17.149 1.00 87.88 90 ASP A N 1
ATOM 732 C CA . ASP A 1 90 ? 0.083 -4.180 -18.573 1.00 87.88 90 ASP A CA 1
ATOM 733 C C . ASP A 1 90 ? 0.426 -5.366 -19.493 1.00 87.88 90 ASP A C 1
ATOM 735 O O . ASP A 1 90 ? 0.374 -5.229 -20.719 1.00 87.88 90 ASP A O 1
ATOM 739 N N . GLY A 1 91 ? 0.817 -6.519 -18.938 1.00 87.44 91 GLY A N 1
ATOM 740 C CA . GLY A 1 91 ? 1.264 -7.682 -19.709 1.00 87.44 91 GLY A CA 1
ATOM 741 C C . GLY A 1 91 ? 2.611 -7.484 -20.417 1.00 87.44 91 GLY A C 1
ATOM 742 O O . GLY A 1 91 ? 2.919 -8.201 -21.368 1.00 87.44 91 GLY A O 1
ATOM 743 N N . LYS A 1 92 ? 3.419 -6.520 -19.963 1.00 90.69 92 LYS A N 1
ATOM 744 C CA . LYS A 1 92 ? 4.712 -6.117 -20.547 1.00 90.69 92 LYS A CA 1
ATOM 745 C C . LYS A 1 92 ? 5.926 -6.671 -19.791 1.00 90.69 92 LYS A C 1
ATOM 747 O O . LYS A 1 92 ? 7.047 -6.239 -20.042 1.00 90.69 92 LYS A O 1
ATOM 752 N N . VAL A 1 93 ? 5.729 -7.609 -18.862 1.00 91.19 93 VAL A N 1
ATOM 753 C CA . VAL A 1 93 ? 6.836 -8.244 -18.124 1.00 91.19 93 VAL A CA 1
ATOM 754 C C . VAL A 1 93 ? 7.725 -9.047 -19.084 1.00 91.19 93 VAL A C 1
ATOM 756 O O . VAL A 1 93 ? 7.195 -9.910 -19.800 1.00 91.19 93 VAL A O 1
ATOM 759 N N . PRO A 1 94 ? 9.055 -8.813 -19.082 1.00 92.19 94 PRO A N 1
ATOM 760 C CA . PRO A 1 94 ? 10.012 -9.601 -19.855 1.00 92.19 94 PRO A CA 1
ATOM 761 C C . PRO A 1 94 ? 9.906 -11.099 -19.561 1.00 92.19 94 PRO A C 1
ATOM 763 O O . PRO A 1 94 ? 9.593 -11.507 -18.439 1.00 92.19 94 PRO A O 1
ATOM 766 N N . ALA A 1 95 ? 10.159 -11.932 -20.571 1.00 91.31 95 ALA A N 1
ATOM 767 C CA . ALA A 1 95 ? 9.986 -13.378 -20.457 1.00 91.31 95 ALA A CA 1
ATOM 768 C C . ALA A 1 95 ? 10.856 -13.979 -19.343 1.00 91.31 95 ALA A C 1
ATOM 770 O O . ALA A 1 95 ? 10.373 -14.841 -18.605 1.00 91.31 95 ALA A O 1
ATOM 771 N N . GLU A 1 96 ? 12.075 -13.464 -19.158 1.00 92.12 96 GLU A N 1
ATOM 772 C CA . GLU A 1 96 ? 13.003 -13.897 -18.109 1.00 92.12 96 GLU A CA 1
ATOM 773 C C . GLU A 1 96 ? 12.464 -13.718 -16.678 1.00 92.12 96 GLU A C 1
ATOM 775 O O . GLU A 1 96 ? 12.878 -14.437 -15.771 1.00 92.12 96 GLU A O 1
ATOM 780 N N . HIS A 1 97 ? 11.511 -12.808 -16.458 1.00 91.06 97 HIS A N 1
ATOM 781 C CA . HIS A 1 97 ? 10.972 -12.511 -15.128 1.00 91.06 97 HIS A CA 1
ATOM 782 C C . HIS A 1 97 ? 9.645 -13.217 -14.827 1.00 91.06 97 HIS A C 1
ATOM 784 O O . HIS A 1 97 ? 9.233 -13.276 -13.666 1.00 91.06 97 HIS A O 1
ATOM 790 N N . LYS A 1 98 ? 8.978 -13.791 -15.838 1.00 90.31 98 LYS A N 1
ATOM 791 C CA . LYS A 1 98 ? 7.657 -14.425 -15.671 1.00 90.31 98 LYS A CA 1
ATOM 792 C C . LYS A 1 98 ? 7.698 -15.617 -14.722 1.00 90.31 98 LYS A C 1
ATOM 794 O O . LYS A 1 98 ? 6.827 -15.744 -13.869 1.00 90.31 98 LYS A O 1
ATOM 799 N N . THR A 1 99 ? 8.716 -16.468 -14.841 1.00 92.81 99 THR A N 1
ATOM 800 C CA . THR A 1 99 ? 8.860 -17.652 -13.984 1.00 92.81 99 THR A CA 1
ATOM 801 C C . THR A 1 99 ? 9.020 -17.255 -12.520 1.00 92.81 99 THR A C 1
ATOM 803 O O . THR A 1 99 ? 8.296 -17.762 -11.668 1.00 92.81 99 THR A O 1
ATOM 806 N N . THR A 1 100 ? 9.912 -16.306 -12.228 1.00 92.62 100 THR A N 1
ATOM 807 C CA . THR A 1 100 ? 10.128 -15.795 -10.866 1.00 92.62 100 THR A CA 1
ATOM 808 C C . THR A 1 100 ? 8.857 -15.184 -10.287 1.00 92.62 100 THR A C 1
ATOM 810 O O . THR A 1 100 ? 8.512 -15.454 -9.139 1.00 92.62 100 THR A O 1
ATOM 813 N N . LEU A 1 101 ? 8.126 -14.405 -11.087 1.00 91.56 101 LEU A N 1
ATOM 814 C CA . LEU A 1 101 ? 6.875 -13.790 -10.656 1.00 91.56 101 LEU A CA 1
ATOM 815 C C . LEU A 1 101 ? 5.788 -14.830 -10.352 1.00 91.56 101 LEU A C 1
ATOM 817 O O . LEU A 1 101 ? 5.110 -14.724 -9.334 1.00 91.56 101 LEU A O 1
ATOM 821 N N . ASN A 1 102 ? 5.656 -15.865 -11.184 1.00 91.94 102 ASN A N 1
ATOM 822 C CA . ASN A 1 102 ? 4.700 -16.947 -10.948 1.00 91.94 102 ASN A CA 1
ATOM 823 C C . ASN A 1 102 ? 5.010 -17.703 -9.651 1.00 91.94 102 ASN A C 1
ATOM 825 O O . ASN A 1 102 ? 4.090 -18.005 -8.894 1.00 91.94 102 ASN A O 1
ATOM 829 N N . TRP A 1 103 ? 6.289 -17.968 -9.366 1.00 95.62 103 TRP A N 1
ATOM 830 C CA . TRP A 1 103 ? 6.697 -18.585 -8.101 1.00 95.62 103 TRP A CA 1
ATOM 831 C C . TRP A 1 103 ? 6.389 -17.702 -6.895 1.00 95.62 103 TRP A C 1
ATOM 833 O O . TRP A 1 103 ? 5.918 -18.215 -5.883 1.00 95.62 103 TRP A O 1
ATOM 843 N N . LEU A 1 104 ? 6.607 -16.390 -7.010 1.00 93.06 104 LEU A N 1
ATOM 844 C CA . LEU A 1 104 ? 6.279 -15.432 -5.954 1.00 93.06 104 LEU A CA 1
ATOM 845 C C . LEU A 1 104 ? 4.769 -15.391 -5.668 1.00 93.06 104 LEU A C 1
ATOM 847 O O . LEU A 1 104 ? 4.356 -15.386 -4.512 1.00 93.06 104 LEU A O 1
ATOM 851 N N . ILE A 1 105 ? 3.939 -15.391 -6.712 1.00 92.50 105 ILE A N 1
ATOM 852 C CA . ILE A 1 105 ? 2.478 -15.419 -6.563 1.00 92.50 105 ILE A CA 1
ATOM 853 C C . ILE A 1 105 ? 2.033 -16.753 -5.950 1.00 92.50 105 ILE A C 1
ATOM 855 O O . ILE A 1 105 ? 1.238 -16.763 -5.012 1.00 92.50 105 ILE A O 1
ATOM 859 N N . ALA A 1 106 ? 2.562 -17.876 -6.445 1.00 95.56 106 ALA A N 1
ATOM 860 C CA . ALA A 1 106 ? 2.213 -19.205 -5.951 1.00 95.56 106 ALA A CA 1
ATOM 861 C C . ALA A 1 106 ? 2.578 -19.385 -4.470 1.00 95.56 106 ALA A C 1
ATOM 863 O O . ALA A 1 106 ? 1.767 -19.902 -3.703 1.00 95.56 106 ALA A O 1
ATOM 864 N N . SER A 1 107 ? 3.761 -18.925 -4.050 1.00 96.31 107 SER A N 1
ATOM 865 C CA . SER A 1 107 ? 4.172 -18.994 -2.646 1.00 96.31 107 SER A CA 1
ATOM 866 C C . SER A 1 107 ? 3.321 -18.090 -1.753 1.00 96.31 10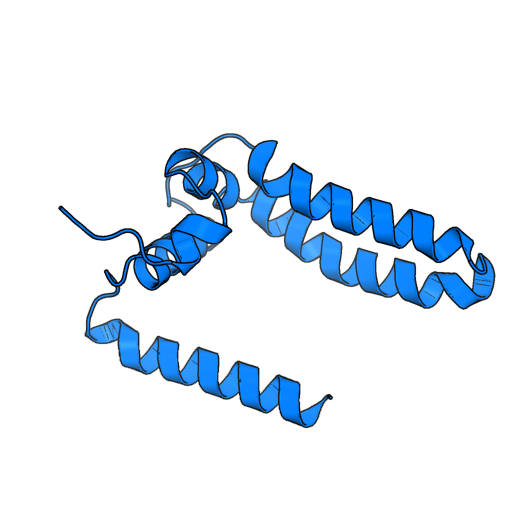7 SER A C 1
ATOM 868 O O . SER A 1 107 ? 2.939 -18.513 -0.664 1.00 96.31 107 SER A O 1
ATOM 870 N N . GLY A 1 108 ? 2.956 -16.892 -2.224 1.00 92.19 108 GLY A N 1
ATOM 871 C CA . GLY A 1 108 ? 2.045 -15.992 -1.512 1.00 92.19 108 GLY A CA 1
ATOM 872 C C . GLY A 1 108 ? 0.656 -16.600 -1.302 1.00 92.19 108 GLY A C 1
ATOM 873 O O . GLY A 1 108 ? 0.133 -16.575 -0.188 1.00 92.19 108 GLY A O 1
ATOM 874 N N . LEU A 1 109 ? 0.081 -17.207 -2.345 1.00 94.06 109 LEU A N 1
ATOM 875 C CA . LEU A 1 109 ? -1.208 -17.902 -2.260 1.00 94.06 109 LEU A CA 1
ATOM 876 C C . LEU A 1 109 ? -1.153 -19.111 -1.321 1.00 94.06 109 LEU A C 1
ATOM 878 O O . LEU A 1 109 ? -2.064 -19.297 -0.517 1.00 94.06 109 LEU A O 1
ATOM 882 N N . ALA A 1 110 ? -0.084 -19.908 -1.393 1.00 96.19 110 ALA A N 1
ATOM 883 C CA . ALA A 1 110 ? 0.118 -21.034 -0.487 1.00 96.19 110 ALA A CA 1
ATOM 884 C C . ALA A 1 110 ? 0.241 -20.565 0.971 1.00 96.19 110 ALA A C 1
ATOM 886 O O . ALA A 1 110 ? -0.392 -21.138 1.852 1.00 96.19 110 ALA A O 1
ATOM 887 N N . GLY A 1 111 ? 1.001 -19.494 1.222 1.00 93.06 111 GLY A N 1
ATOM 888 C CA . GLY A 1 111 ? 1.127 -18.894 2.549 1.00 93.06 111 GLY A CA 1
ATOM 889 C C . GLY A 1 111 ? -0.215 -18.422 3.107 1.00 93.06 111 GLY A C 1
ATOM 890 O O . GLY A 1 111 ? -0.542 -18.737 4.246 1.00 93.06 111 GLY A O 1
ATOM 891 N N . PHE A 1 112 ? -1.024 -17.733 2.296 1.00 92.00 112 PHE A N 1
ATOM 892 C CA . PHE A 1 112 ? -2.374 -17.326 2.694 1.00 92.00 112 PHE A CA 1
ATOM 893 C C . PHE A 1 112 ? -3.262 -18.533 3.027 1.00 92.00 112 PHE A C 1
ATOM 895 O O . PHE A 1 112 ? -3.892 -18.546 4.078 1.00 92.00 112 PHE A O 1
ATOM 902 N N . ALA A 1 113 ? -3.265 -19.568 2.181 1.00 93.88 113 ALA A N 1
ATOM 903 C CA . ALA A 1 113 ? -4.063 -20.777 2.394 1.00 93.88 113 ALA A CA 1
ATOM 904 C C . ALA A 1 113 ? -3.660 -21.582 3.644 1.00 93.88 113 ALA A C 1
ATOM 906 O O . ALA A 1 113 ? -4.464 -22.353 4.148 1.00 93.88 113 ALA A O 1
ATOM 907 N N . LEU A 1 114 ? -2.424 -21.432 4.128 1.00 95.12 114 LEU A N 1
ATOM 908 C CA . LEU A 1 114 ? -1.958 -22.074 5.361 1.00 95.12 114 LEU A CA 1
ATOM 909 C C . LEU A 1 114 ? -2.325 -21.290 6.632 1.00 95.12 114 LEU A C 1
ATOM 911 O O . LEU A 1 114 ? -2.264 -21.860 7.719 1.00 95.12 114 LEU A O 1
ATOM 915 N N . ILE A 1 115 ? -2.644 -19.996 6.512 1.00 90.56 115 ILE A N 1
ATOM 916 C CA . ILE A 1 115 ? -2.961 -19.105 7.645 1.00 90.56 115 ILE A CA 1
ATOM 917 C C . ILE A 1 115 ? -4.477 -18.859 7.773 1.00 90.56 115 ILE A C 1
ATOM 919 O O . ILE A 1 115 ? -4.945 -18.568 8.875 1.00 90.56 115 ILE A O 1
ATOM 923 N N . ALA A 1 116 ? -5.225 -18.945 6.668 1.00 73.44 116 ALA A N 1
ATOM 924 C CA . ALA A 1 116 ? -6.685 -18.814 6.618 1.00 73.44 116 ALA A CA 1
ATOM 925 C C . ALA A 1 116 ? -7.404 -20.095 7.070 1.00 73.44 116 ALA A C 1
ATOM 927 O O . ALA A 1 116 ? -8.457 -19.953 7.732 1.00 73.44 116 ALA A O 1
#

InterPro domains:
  IPR046595 Protein of unknown function DUF6653 [PF20358] (7-115)

Secondary structure (DSSP, 8-state):
-----HHHHHHT--HHHHHHHT-HHHHHHHHTHHHHHHHHHHTHHHHGGGHHHHHHHHHHHHHHHHHHSPP--S-SHHHHHHHHHHHHHTT---HHHHHHHHHHHHHHHHHHHHH-

Organism: Streptomyces violaceusniger (NCBI:txid68280)

Sequence (116 aa):
MTRKSAAAAVHGMSDETWKRHANPWSVWTRFAAIPAFELAVWSRQWLGWWCLAALLAVVVWLWLNVHLFKPVEPTSWAARGIYGEQLHVDGKVPAEHKTTLNWLIASGLAGFALIA

Radius of gyration: 16.96 Å; chains: 1; bounding box: 33×36×54 Å

Foldseek 3Di:
DQPQPVVCVVPVDDPQLLQLCLPPVLVVVLVVLVVQLVCLVVCCVVPPPCSVVSNVVSVVCNVCSSPVGGGHDQPDPSSVVSVQVVCVSSVNHDPVCPVVVVVVVVVVVVVVVVVD